Protein AF-A0A7K3HDS1-F1 (afdb_monomer_lite)

pLDDT: mean 83.55, std 10.69, range [43.91, 95.81]

Secondary structure (DSSP, 8-state):
----S-HHHHHHHHHHHHHHHHHHHHTT-TT--S-TTTTTTPPPP---HHHHHHHHHHHHHHHHHHHHHTT--HHHHHHHHHHHHHHHHHHHHTT-PPPHHHHHHHHHHGGG-

Radius of gyration: 21.07 Å; chains: 1; bounding box: 43×30×58 Å

Structure (mmCIF, N/CA/C/O backbone):
data_AF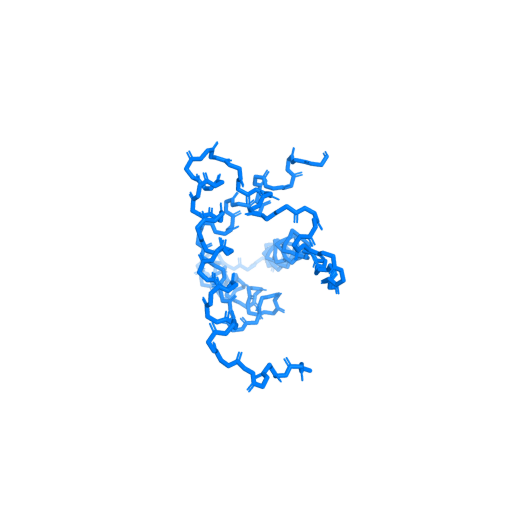-A0A7K3HDS1-F1
#
_entry.id   AF-A0A7K3HDS1-F1
#
loop_
_atom_site.group_PDB
_atom_site.id
_atom_site.type_symbol
_atom_site.label_atom_id
_atom_site.label_alt_id
_atom_site.label_comp_id
_atom_site.label_asym_id
_atom_site.label_entity_id
_atom_site.label_seq_id
_atom_site.pdbx_PDB_ins_code
_atom_site.Cartn_x
_atom_site.Cartn_y
_atom_site.Cartn_z
_atom_site.occupancy
_atom_site.B_iso_or_equiv
_atom_site.auth_seq_id
_atom_site.auth_comp_id
_atom_site.auth_asym_id
_atom_site.auth_atom_id
_atom_site.pdbx_PDB_model_num
ATOM 1 N N . MET A 1 1 ? 2.505 -10.745 -25.230 1.00 46.41 1 MET A N 1
ATOM 2 C CA . MET A 1 1 ? 3.961 -10.664 -24.982 1.00 46.41 1 MET A CA 1
ATOM 3 C C . MET A 1 1 ? 4.685 -10.921 -26.292 1.00 46.41 1 MET A C 1
ATOM 5 O O . MET A 1 1 ? 4.503 -11.991 -26.860 1.00 46.41 1 MET A O 1
ATOM 9 N N . ARG A 1 2 ? 5.423 -9.931 -26.808 1.00 51.31 2 ARG A N 1
ATOM 10 C CA . ARG A 1 2 ? 6.278 -10.075 -27.994 1.00 51.31 2 ARG A CA 1
ATOM 11 C C . ARG A 1 2 ? 7.667 -10.465 -27.494 1.00 51.31 2 ARG A C 1
ATOM 13 O O . ARG A 1 2 ? 8.284 -9.680 -26.792 1.00 51.31 2 ARG A O 1
ATOM 20 N N . GLN A 1 3 ? 8.099 -11.690 -27.769 1.00 62.12 3 GLN A N 1
ATOM 21 C CA . GLN A 1 3 ? 9.440 -12.150 -27.415 1.00 62.12 3 GLN A CA 1
ATOM 22 C C . GLN A 1 3 ? 10.375 -11.808 -28.575 1.00 62.12 3 GLN A C 1
ATOM 24 O O . GLN A 1 3 ? 10.145 -12.275 -29.694 1.00 62.12 3 GLN A O 1
ATOM 29 N N . ASP A 1 4 ? 11.381 -10.971 -28.323 1.00 62.38 4 ASP A N 1
ATOM 30 C CA . ASP A 1 4 ? 12.366 -10.620 -29.342 1.00 62.38 4 ASP A CA 1
ATOM 31 C C . ASP A 1 4 ? 13.194 -11.841 -29.741 1.00 62.38 4 ASP A C 1
ATOM 33 O O . ASP A 1 4 ? 13.594 -12.656 -28.906 1.00 62.38 4 ASP A O 1
ATOM 37 N N . ARG A 1 5 ? 13.387 -12.007 -31.053 1.00 72.62 5 ARG A N 1
ATOM 38 C CA . ARG A 1 5 ? 14.061 -13.185 -31.626 1.00 72.62 5 ARG A CA 1
ATOM 39 C C . ARG A 1 5 ? 15.577 -13.015 -31.710 1.00 72.62 5 ARG A C 1
ATOM 41 O O . ARG A 1 5 ? 16.262 -14.003 -31.953 1.00 72.62 5 ARG A O 1
ATOM 48 N N . ASP A 1 6 ? 16.072 -11.797 -31.495 1.00 79.44 6 ASP A N 1
ATOM 49 C CA . ASP A 1 6 ? 17.491 -11.450 -31.459 1.00 79.44 6 ASP A CA 1
ATOM 50 C C . ASP A 1 6 ? 17.873 -10.990 -30.046 1.00 79.44 6 ASP A C 1
ATOM 52 O O . ASP A 1 6 ? 17.587 -9.868 -29.624 1.00 79.44 6 ASP A O 1
ATOM 56 N N . SER A 1 7 ? 18.479 -11.901 -29.288 1.00 77.19 7 SER A N 1
ATOM 57 C CA . SER A 1 7 ? 18.836 -11.659 -27.891 1.00 77.19 7 SER A CA 1
ATOM 58 C C . SER A 1 7 ? 19.956 -10.625 -27.740 1.00 77.19 7 SER A C 1
ATOM 60 O O . SER A 1 7 ? 19.933 -9.860 -26.783 1.00 77.19 7 SER A O 1
ATOM 62 N N . ASP A 1 8 ? 20.896 -10.542 -28.685 1.00 84.69 8 ASP A N 1
ATOM 63 C CA . ASP A 1 8 ? 22.050 -9.635 -28.589 1.00 84.69 8 ASP A CA 1
ATOM 64 C C . ASP A 1 8 ? 21.663 -8.171 -28.817 1.00 84.69 8 ASP A C 1
ATOM 66 O O . ASP A 1 8 ? 22.260 -7.264 -28.227 1.00 84.69 8 ASP A O 1
ATOM 70 N N . ALA A 1 9 ? 20.681 -7.928 -29.685 1.00 84.25 9 ALA A N 1
ATOM 71 C CA . ALA A 1 9 ? 20.083 -6.607 -29.843 1.00 84.25 9 ALA A CA 1
ATOM 72 C C . ALA A 1 9 ? 19.291 -6.224 -28.583 1.00 84.25 9 ALA A C 1
ATOM 74 O O . ALA A 1 9 ? 19.548 -5.180 -27.987 1.00 84.25 9 ALA A O 1
ATOM 75 N N . ALA A 1 10 ? 18.436 -7.128 -28.094 1.00 85.38 10 ALA A N 1
ATOM 76 C CA . ALA A 1 10 ? 17.620 -6.887 -26.906 1.00 85.38 10 ALA A CA 1
ATOM 77 C C . ALA A 1 10 ? 18.459 -6.603 -25.644 1.00 85.38 10 ALA A C 1
ATOM 79 O O . ALA A 1 10 ? 18.101 -5.741 -24.843 1.00 85.38 10 ALA A O 1
ATOM 80 N N . TYR A 1 11 ? 19.593 -7.291 -25.462 1.00 88.12 11 TYR A N 1
ATOM 81 C CA . TYR A 1 11 ? 20.492 -7.024 -24.335 1.00 88.12 11 TYR A CA 1
ATOM 82 C C . TYR A 1 11 ? 21.168 -5.657 -24.425 1.00 88.12 11 TYR A C 1
ATOM 84 O O . TYR A 1 11 ? 21.360 -5.012 -23.394 1.00 88.12 11 TYR A O 1
ATOM 92 N N . ARG A 1 12 ? 21.519 -5.202 -25.63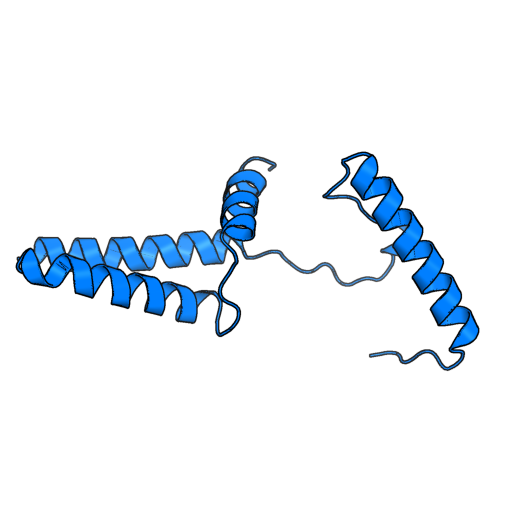3 1.00 89.88 12 ARG A N 1
ATOM 93 C CA . ARG A 1 12 ? 22.078 -3.859 -25.834 1.00 89.88 12 ARG A CA 1
ATOM 94 C C . ARG A 1 12 ? 21.051 -2.776 -25.536 1.00 89.88 12 ARG A C 1
ATOM 96 O O . ARG A 1 12 ? 21.377 -1.841 -24.810 1.00 89.88 12 ARG A O 1
ATOM 103 N N . ASP A 1 13 ? 19.825 -2.948 -26.013 1.00 88.31 13 ASP A N 1
ATOM 104 C CA . ASP A 1 13 ? 18.737 -2.001 -25.763 1.00 88.31 13 ASP A CA 1
ATOM 105 C C . ASP A 1 13 ? 18.389 -1.944 -24.268 1.00 88.31 13 ASP A C 1
ATOM 107 O O . ASP A 1 13 ? 18.251 -0.865 -23.691 1.00 88.31 13 ASP A O 1
ATOM 111 N N . LEU A 1 14 ? 18.350 -3.099 -23.594 1.00 89.56 14 LEU A N 1
ATOM 112 C CA . LEU A 1 14 ? 18.167 -3.166 -22.144 1.00 89.56 14 LEU A CA 1
ATOM 113 C C . LEU A 1 14 ? 19.303 -2.471 -21.385 1.00 89.56 14 LEU A C 1
ATOM 115 O O . LEU A 1 14 ? 19.041 -1.736 -20.436 1.00 89.56 14 LEU A O 1
ATOM 119 N N . ALA A 1 15 ? 20.557 -2.688 -21.788 1.00 93.25 15 ALA A N 1
ATOM 120 C CA . ALA A 1 15 ? 21.703 -2.044 -21.154 1.00 93.25 15 ALA A CA 1
ATOM 121 C C . ALA A 1 15 ? 21.655 -0.515 -21.307 1.00 93.25 15 ALA A C 1
ATOM 123 O O . ALA A 1 15 ? 21.941 0.195 -20.343 1.00 93.25 15 ALA A O 1
ATOM 124 N N . ALA A 1 16 ? 21.251 -0.017 -22.480 1.00 93.12 16 ALA A N 1
ATOM 125 C CA . ALA A 1 16 ? 21.059 1.411 -22.718 1.00 93.12 16 ALA A CA 1
ATOM 126 C C . ALA A 1 16 ? 19.953 1.989 -21.821 1.00 93.12 16 ALA A C 1
ATOM 128 O O . ALA A 1 16 ? 20.190 2.976 -21.130 1.00 93.12 16 ALA A O 1
ATOM 129 N N . MET A 1 17 ? 18.792 1.330 -21.737 1.00 92.12 17 MET A N 1
ATOM 130 C CA . MET A 1 17 ? 17.704 1.761 -20.850 1.00 92.12 17 MET A CA 1
ATOM 131 C C . MET A 1 17 ? 18.122 1.778 -19.374 1.00 92.12 17 MET A C 1
ATOM 133 O O . MET A 1 17 ? 17.822 2.730 -18.658 1.00 92.12 17 MET A O 1
ATOM 137 N N . LEU A 1 18 ? 18.834 0.749 -18.903 1.00 92.38 18 LEU A N 1
ATOM 138 C CA . LEU A 1 18 ? 19.318 0.693 -17.519 1.00 92.38 18 LEU A CA 1
ATOM 139 C C . LEU A 1 18 ? 20.310 1.818 -17.207 1.00 92.38 18 LEU A C 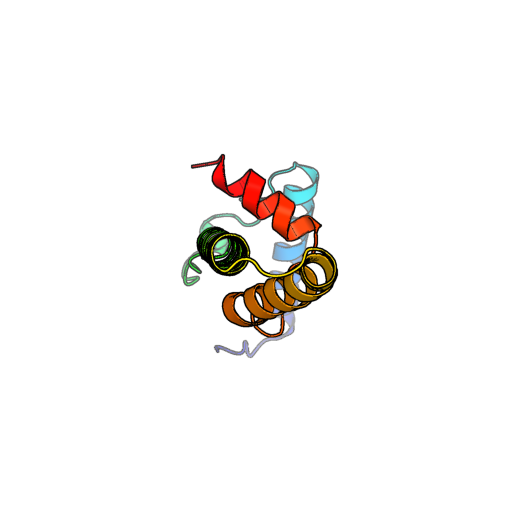1
ATOM 141 O O . LEU A 1 18 ? 20.280 2.360 -16.101 1.00 92.38 18 LEU A O 1
ATOM 145 N N . LEU A 1 19 ? 21.165 2.174 -18.168 1.00 93.81 19 LEU A N 1
ATOM 146 C CA . LEU A 1 19 ? 22.079 3.301 -18.029 1.00 93.81 19 LEU A CA 1
ATOM 147 C C . LEU A 1 19 ? 21.306 4.620 -17.901 1.00 93.81 19 LEU A C 1
ATOM 149 O O . LEU A 1 19 ? 21.551 5.358 -16.949 1.00 93.81 19 LEU A O 1
ATOM 153 N N . THR A 1 20 ? 20.322 4.863 -18.773 1.00 93.06 20 THR A N 1
ATOM 154 C CA . THR A 1 20 ? 19.448 6.044 -18.695 1.00 93.06 20 THR A CA 1
ATOM 155 C C . THR A 1 20 ? 18.760 6.129 -17.333 1.00 93.06 20 THR A C 1
ATOM 157 O O . THR A 1 20 ? 18.833 7.157 -16.665 1.00 93.06 20 THR A O 1
ATOM 160 N N . ILE A 1 21 ? 18.162 5.031 -16.859 1.00 90.81 21 ILE A N 1
ATOM 161 C CA . ILE A 1 21 ? 17.501 4.980 -15.546 1.00 90.81 21 ILE A CA 1
ATOM 162 C C . ILE A 1 21 ? 18.483 5.345 -14.425 1.00 90.81 21 ILE A C 1
ATOM 164 O O . ILE A 1 21 ? 18.131 6.114 -13.530 1.00 90.81 21 ILE A O 1
ATOM 168 N N . ALA A 1 22 ? 19.709 4.814 -14.459 1.00 90.12 22 ALA A N 1
ATOM 169 C CA . ALA A 1 22 ? 20.722 5.094 -13.445 1.00 90.12 22 ALA A CA 1
ATOM 170 C C . ALA A 1 22 ? 21.135 6.575 -13.432 1.00 90.12 22 ALA A C 1
ATOM 172 O O . ALA A 1 22 ? 21.234 7.165 -12.357 1.00 90.12 22 ALA A O 1
ATOM 173 N N . GLU A 1 23 ? 21.324 7.187 -14.602 1.00 90.75 23 GLU A N 1
ATOM 174 C CA . GLU A 1 23 ? 21.633 8.616 -14.736 1.00 90.75 23 GLU A CA 1
ATOM 175 C C . GLU A 1 23 ? 20.480 9.492 -14.233 1.00 90.75 23 GLU A C 1
ATOM 177 O O . GLU A 1 23 ? 20.676 10.380 -13.405 1.00 90.75 23 GLU A O 1
ATOM 182 N N . ARG A 1 24 ? 19.241 9.198 -14.638 1.00 88.38 24 ARG A N 1
ATOM 183 C CA . ARG A 1 24 ? 18.062 9.936 -14.158 1.00 88.38 24 ARG A CA 1
ATOM 184 C C . ARG A 1 24 ? 17.866 9.790 -12.654 1.00 88.38 24 ARG A C 1
ATOM 186 O O . ARG A 1 24 ? 17.474 10.746 -11.983 1.00 88.38 24 ARG A O 1
ATOM 193 N N . TYR A 1 25 ? 18.175 8.622 -12.101 1.00 85.56 25 TYR A N 1
ATOM 194 C CA . TYR A 1 25 ? 18.100 8.388 -10.666 1.00 85.56 25 TYR A CA 1
ATOM 195 C C . TYR A 1 25 ? 19.137 9.212 -9.888 1.00 85.56 25 TYR A C 1
ATOM 197 O O . TYR A 1 25 ? 18.790 9.802 -8.864 1.00 85.56 25 TYR A O 1
ATOM 205 N N . THR A 1 26 ? 20.383 9.321 -10.371 1.00 89.19 26 THR A N 1
ATOM 206 C CA . THR A 1 26 ? 21.410 10.162 -9.723 1.00 89.19 26 THR A CA 1
ATOM 207 C C . THR A 1 26 ? 21.125 11.657 -9.870 1.00 89.19 26 THR A C 1
ATOM 209 O O . THR A 1 26 ? 21.455 12.429 -8.972 1.00 89.19 26 THR A O 1
ATOM 212 N N . GLU A 1 27 ? 20.439 12.060 -10.941 1.00 88.06 27 GLU A N 1
ATOM 213 C CA . GLU A 1 27 ? 19.900 13.414 -11.134 1.00 88.06 27 GLU A CA 1
ATOM 214 C C . GLU A 1 27 ? 18.670 13.716 -10.251 1.00 88.06 27 GLU A C 1
ATOM 216 O O . GLU A 1 27 ? 18.211 14.857 -10.193 1.00 88.06 27 GLU A O 1
ATOM 221 N N . GLY A 1 28 ? 18.117 12.716 -9.552 1.00 81.56 28 GLY A N 1
ATOM 222 C CA . GLY A 1 28 ? 16.923 12.858 -8.712 1.00 81.56 28 GLY A CA 1
ATOM 223 C C . GLY A 1 28 ? 15.595 12.862 -9.482 1.00 81.56 28 GLY A C 1
ATOM 224 O O . GLY A 1 28 ? 14.549 13.184 -8.910 1.00 81.56 28 GLY A O 1
ATOM 225 N N . ARG A 1 29 ? 15.593 12.481 -10.765 1.00 79.56 29 ARG A N 1
ATOM 226 C CA . ARG A 1 29 ? 14.410 12.420 -11.643 1.00 79.56 29 ARG A CA 1
ATOM 227 C C . ARG A 1 29 ? 13.628 11.110 -11.468 1.00 79.56 29 ARG A C 1
ATOM 229 O O . ARG A 1 29 ? 13.478 10.321 -12.391 1.00 79.56 29 ARG A O 1
ATOM 236 N N . ILE A 1 30 ? 13.080 10.884 -10.272 1.00 73.56 30 ILE A N 1
ATOM 237 C CA . ILE A 1 30 ? 12.429 9.610 -9.882 1.00 73.56 30 ILE A CA 1
ATOM 238 C C . ILE A 1 30 ? 11.107 9.326 -10.641 1.00 73.56 30 ILE A C 1
ATOM 240 O O . ILE A 1 30 ? 10.651 8.189 -10.676 1.00 73.56 30 ILE A O 1
ATOM 244 N N . GLY A 1 31 ? 10.495 10.331 -11.279 1.00 73.44 31 GLY A N 1
ATOM 245 C CA . GLY A 1 31 ? 9.234 10.185 -12.029 1.00 73.44 31 GLY A CA 1
ATOM 246 C C . GLY A 1 31 ? 9.369 10.140 -13.554 1.00 73.44 31 GLY A C 1
ATOM 247 O O . GLY A 1 31 ? 8.362 10.002 -14.236 1.00 73.44 31 GLY A O 1
ATOM 248 N N . GLU A 1 32 ? 10.583 10.283 -14.087 1.00 81.62 32 GLU A N 1
ATOM 249 C CA . GLU A 1 32 ? 10.836 10.433 -15.526 1.00 81.62 32 GLU A CA 1
ATOM 250 C C . GLU A 1 32 ? 12.153 9.728 -15.874 1.00 81.62 32 GLU A C 1
ATOM 252 O O . GLU A 1 32 ? 13.166 10.338 -16.213 1.00 81.62 32 GLU A O 1
ATOM 257 N N . LEU A 1 33 ? 12.156 8.415 -15.642 1.00 84.50 33 LEU A N 1
ATOM 258 C CA . LEU A 1 33 ? 13.355 7.578 -15.726 1.00 84.50 33 LEU A CA 1
ATOM 259 C C . LEU A 1 33 ? 13.741 7.213 -17.165 1.00 84.50 33 LEU A C 1
ATOM 261 O O . LEU A 1 33 ? 14.874 6.807 -17.403 1.00 84.50 33 LEU A O 1
ATOM 265 N N . LEU A 1 34 ? 12.798 7.338 -18.094 1.00 85.62 34 LEU A N 1
ATOM 266 C CA . LEU A 1 34 ? 12.942 7.060 -19.518 1.00 85.62 34 LEU A CA 1
ATOM 267 C C . LEU A 1 34 ? 12.392 8.245 -20.300 1.00 85.62 34 LEU A C 1
ATOM 269 O O . LEU A 1 34 ? 11.459 8.910 -19.842 1.00 85.62 34 LEU A O 1
ATOM 273 N N . ASP A 1 35 ? 12.968 8.488 -21.471 1.00 86.25 35 ASP A N 1
ATOM 274 C CA . ASP A 1 35 ? 12.489 9.538 -22.356 1.00 86.25 35 ASP A CA 1
ATOM 275 C C . ASP A 1 35 ? 11.172 9.091 -23.024 1.00 86.25 35 ASP A C 1
ATOM 277 O O . ASP A 1 35 ? 10.917 7.903 -23.229 1.00 86.25 35 ASP A O 1
ATOM 281 N N . GLU A 1 36 ? 10.323 10.046 -23.409 1.00 82.12 36 GLU A N 1
ATOM 282 C CA . GLU A 1 36 ? 9.009 9.769 -24.019 1.00 82.12 36 GLU A CA 1
ATOM 283 C C . GLU A 1 36 ? 9.109 8.881 -25.278 1.00 82.12 36 GLU A C 1
ATOM 285 O O . GLU A 1 36 ? 8.218 8.086 -25.575 1.00 82.12 36 GLU A O 1
ATOM 290 N N . ALA A 1 37 ? 10.224 8.986 -26.009 1.00 82.88 37 ALA A N 1
ATOM 291 C CA . ALA A 1 37 ? 10.508 8.156 -27.175 1.00 82.88 37 ALA A CA 1
ATOM 292 C C . ALA A 1 37 ? 10.661 6.668 -26.817 1.00 82.88 37 ALA A C 1
ATOM 294 O O . ALA A 1 37 ? 10.197 5.815 -27.574 1.00 82.88 37 ALA A O 1
ATOM 295 N N . ASP A 1 38 ? 11.247 6.362 -25.658 1.00 81.81 38 ASP A N 1
ATOM 296 C CA . ASP A 1 38 ? 11.439 4.992 -25.171 1.00 81.81 38 ASP A CA 1
ATOM 297 C C . ASP A 1 38 ? 10.144 4.405 -24.582 1.00 81.81 38 ASP A C 1
ATOM 299 O O . ASP A 1 38 ? 9.976 3.188 -24.501 1.00 81.81 38 ASP A O 1
ATOM 303 N N . LEU A 1 39 ? 9.198 5.269 -24.200 1.00 82.94 39 LEU A N 1
ATOM 304 C CA . LEU A 1 39 ? 7.866 4.898 -23.714 1.00 82.94 39 LEU A CA 1
ATOM 305 C C . LEU A 1 39 ? 6.828 4.776 -24.842 1.00 82.94 39 LEU A C 1
ATOM 307 O O . LEU A 1 39 ? 5.690 4.362 -24.598 1.00 82.94 39 LEU A O 1
ATOM 311 N N . ALA A 1 40 ? 7.192 5.111 -26.082 1.00 84.50 40 ALA A N 1
ATOM 312 C CA . ALA A 1 40 ? 6.274 5.123 -27.211 1.00 84.50 40 ALA A CA 1
ATOM 313 C C . ALA A 1 40 ? 5.640 3.738 -27.451 1.00 84.50 40 ALA A C 1
ATOM 315 O O . ALA A 1 40 ? 6.301 2.764 -27.810 1.00 84.50 40 ALA A O 1
ATOM 316 N N . GLY A 1 41 ? 4.317 3.658 -27.282 1.00 80.88 41 GLY A N 1
ATOM 317 C CA . GLY A 1 41 ? 3.553 2.417 -27.448 1.00 80.88 41 GLY A CA 1
ATOM 318 C C . GLY A 1 41 ? 3.488 1.529 -26.201 1.00 80.88 41 GLY A C 1
ATOM 319 O O . GLY A 1 41 ? 2.882 0.457 -26.266 1.00 80.88 41 GLY A O 1
ATOM 320 N N . ALA A 1 42 ? 4.060 1.959 -25.072 1.00 81.50 42 ALA A N 1
ATOM 321 C CA . ALA A 1 42 ? 3.804 1.342 -23.778 1.00 81.50 42 ALA A CA 1
ATOM 322 C C . ALA A 1 42 ? 2.374 1.659 -23.313 1.00 81.50 42 ALA A C 1
ATOM 324 O O . ALA A 1 42 ? 1.873 2.771 -23.482 1.00 81.50 42 ALA A O 1
ATOM 325 N N . GLU A 1 43 ? 1.703 0.675 -22.716 1.00 78.31 43 GLU A N 1
ATOM 326 C CA . GLU A 1 43 ? 0.370 0.877 -22.153 1.00 78.31 43 GLU A CA 1
ATOM 327 C C . GLU A 1 43 ? 0.504 1.529 -20.766 1.00 78.31 43 GLU A C 1
ATOM 329 O O . GLU A 1 43 ? 1.102 0.921 -19.869 1.00 78.31 43 GLU A O 1
ATOM 334 N N . PRO A 1 44 ? -0.012 2.754 -20.556 1.00 75.88 44 PRO A N 1
ATOM 335 C CA . PRO A 1 44 ? 0.122 3.434 -19.277 1.00 75.88 44 PRO A CA 1
ATOM 336 C C . PRO A 1 44 ? -0.629 2.666 -18.188 1.00 75.88 44 PRO A C 1
ATOM 338 O O . PRO A 1 44 ? -1.833 2.412 -18.277 1.00 75.88 44 PRO A O 1
ATOM 341 N N . VAL A 1 45 ? 0.081 2.316 -17.117 1.00 79.38 45 VAL A N 1
ATOM 342 C CA . VAL A 1 45 ? -0.520 1.654 -15.959 1.00 79.38 45 VAL A CA 1
ATOM 343 C C . VAL A 1 45 ? -1.078 2.718 -15.024 1.00 79.38 45 VAL A C 1
ATOM 345 O O . VAL A 1 45 ? -0.349 3.556 -14.499 1.00 79.38 45 VAL A O 1
ATOM 348 N N . VAL A 1 46 ? -2.390 2.677 -14.786 1.00 73.69 46 VAL A N 1
ATOM 349 C CA . VAL A 1 46 ? -3.029 3.567 -13.813 1.00 73.69 46 VAL A CA 1
ATOM 350 C C . VAL A 1 46 ? -2.573 3.181 -12.410 1.00 73.69 46 VAL A C 1
ATOM 352 O O . VAL A 1 46 ? -2.973 2.135 -11.890 1.00 73.69 46 VAL A O 1
ATOM 355 N N . ASP A 1 47 ? -1.790 4.052 -11.777 1.00 74.69 47 ASP A N 1
ATOM 356 C CA . ASP A 1 47 ? -1.426 3.885 -10.378 1.00 74.69 47 ASP A CA 1
ATOM 357 C C . ASP A 1 47 ? -2.653 4.107 -9.475 1.00 74.69 47 ASP A C 1
ATOM 359 O O . ASP A 1 47 ? -3.175 5.215 -9.318 1.00 74.69 47 ASP A O 1
ATOM 363 N N . ARG A 1 48 ? -3.145 3.006 -8.896 1.00 80.44 48 ARG A N 1
ATOM 364 C CA . ARG A 1 48 ? -4.244 2.993 -7.921 1.00 80.44 48 ARG A CA 1
ATOM 365 C C . ARG A 1 48 ? -3.741 2.855 -6.485 1.00 80.44 48 ARG A C 1
ATOM 367 O O . ARG A 1 48 ? -4.555 2.598 -5.599 1.00 80.44 48 ARG A O 1
ATOM 374 N N . ALA A 1 49 ? -2.441 3.002 -6.232 1.00 79.69 49 ALA A N 1
ATOM 375 C CA . ALA A 1 49 ? -1.858 2.834 -4.907 1.00 79.69 49 ALA A CA 1
ATOM 376 C C . ALA A 1 49 ? -2.456 3.815 -3.890 1.00 79.69 49 ALA A C 1
ATOM 378 O O . ALA A 1 49 ? -2.851 3.386 -2.809 1.00 79.69 49 ALA A O 1
ATOM 379 N N . GLY A 1 50 ? -2.650 5.084 -4.266 1.00 80.56 50 GLY A N 1
ATOM 380 C CA . GLY A 1 50 ? -3.326 6.069 -3.411 1.00 80.56 50 GLY A CA 1
ATOM 381 C C . GLY A 1 50 ? -4.774 5.694 -3.072 1.00 80.56 50 GLY A C 1
ATOM 382 O O . GLY A 1 50 ? -5.195 5.801 -1.922 1.00 80.56 50 GLY A O 1
ATOM 383 N N . LEU A 1 51 ? -5.533 5.173 -4.044 1.00 86.25 51 LEU A N 1
ATOM 384 C CA . LEU A 1 51 ? -6.913 4.728 -3.816 1.00 86.25 51 LEU A CA 1
ATOM 385 C C . LEU A 1 51 ? -6.971 3.483 -2.918 1.00 86.25 51 LEU A C 1
ATOM 387 O O . LEU A 1 51 ? -7.824 3.402 -2.037 1.00 86.25 51 LEU A O 1
ATOM 391 N N . ARG A 1 52 ? -6.061 2.522 -3.121 1.00 87.56 52 ARG A N 1
ATOM 392 C CA . ARG A 1 52 ? -5.936 1.327 -2.269 1.00 87.56 52 ARG A CA 1
ATOM 393 C C . ARG A 1 52 ? -5.566 1.708 -0.838 1.00 87.56 52 ARG A C 1
ATOM 395 O O . ARG A 1 52 ? -6.164 1.176 0.091 1.00 87.56 52 ARG A O 1
ATOM 402 N N . PHE A 1 53 ? -4.663 2.674 -0.669 1.00 86.94 53 PHE A N 1
ATOM 403 C CA . PHE A 1 53 ? -4.273 3.187 0.641 1.00 86.94 53 PHE A CA 1
ATOM 404 C C . PHE A 1 53 ? -5.450 3.858 1.357 1.00 86.94 53 PHE A C 1
ATOM 406 O O . PHE A 1 53 ? -5.749 3.531 2.505 1.00 86.94 53 PHE A O 1
ATOM 413 N N . ALA A 1 54 ? -6.179 4.732 0.656 1.00 89.56 54 ALA A N 1
ATOM 414 C CA . ALA A 1 54 ? -7.377 5.373 1.191 1.00 89.56 54 ALA A CA 1
ATOM 415 C C . ALA A 1 54 ? -8.459 4.347 1.572 1.00 89.56 54 ALA A C 1
ATOM 417 O O . ALA A 1 54 ? -9.052 4.446 2.644 1.00 89.56 54 ALA A O 1
ATOM 418 N N . ALA A 1 55 ? -8.682 3.329 0.735 1.00 92.25 55 ALA A N 1
ATOM 419 C CA . ALA A 1 55 ? -9.620 2.247 1.023 1.00 92.25 55 ALA A CA 1
ATOM 420 C C . ALA A 1 55 ? -9.201 1.428 2.257 1.00 92.25 55 ALA A C 1
ATOM 422 O O . ALA A 1 55 ? -10.044 1.124 3.100 1.00 92.25 55 ALA A O 1
ATOM 423 N N . ALA A 1 56 ? -7.910 1.113 2.401 1.00 90.94 56 ALA A N 1
ATOM 424 C CA . ALA A 1 56 ? -7.389 0.409 3.571 1.00 90.94 56 ALA A CA 1
ATOM 425 C C . ALA A 1 56 ? -7.598 1.230 4.851 1.00 90.94 56 ALA A C 1
ATOM 427 O O . ALA A 1 56 ? -8.129 0.715 5.835 1.00 90.94 56 ALA A O 1
ATOM 428 N N . GLY A 1 57 ? -7.256 2.522 4.819 1.00 93.00 57 GLY A N 1
ATOM 429 C CA . GLY A 1 57 ? -7.494 3.441 5.932 1.00 93.00 57 GLY A CA 1
ATOM 430 C C . GLY A 1 57 ? -8.976 3.541 6.300 1.00 93.00 57 GLY A C 1
ATOM 431 O O . GLY A 1 57 ? -9.327 3.435 7.474 1.00 93.00 57 GLY A O 1
ATOM 432 N N . ALA A 1 58 ? -9.858 3.663 5.304 1.00 95.81 58 ALA A N 1
ATOM 433 C CA . ALA A 1 58 ? -11.302 3.710 5.517 1.00 95.81 58 ALA A CA 1
ATOM 434 C C . ALA A 1 58 ? -11.845 2.423 6.161 1.00 95.81 58 ALA A C 1
ATOM 436 O O . ALA A 1 58 ? -12.677 2.502 7.064 1.00 95.81 58 ALA A O 1
ATOM 437 N N . LEU A 1 59 ? -11.351 1.247 5.755 1.00 95.19 59 LEU A N 1
ATOM 438 C CA . LEU A 1 59 ? -11.723 -0.030 6.371 1.00 95.19 59 LEU A CA 1
ATOM 439 C C . LEU A 1 59 ? -11.299 -0.095 7.840 1.00 95.19 59 LEU A C 1
ATOM 441 O O . LEU A 1 59 ? -12.110 -0.451 8.694 1.00 95.19 59 LEU A O 1
ATOM 445 N N . VAL A 1 60 ? -10.054 0.283 8.148 1.00 95.38 60 VAL A N 1
ATOM 446 C CA . VAL A 1 60 ? -9.548 0.267 9.528 1.00 95.38 60 VAL A CA 1
ATOM 447 C C . VAL A 1 60 ? -10.347 1.225 10.412 1.00 95.38 60 VAL A C 1
ATOM 449 O O . VAL A 1 60 ? -10.809 0.828 11.483 1.00 95.38 60 VAL A O 1
ATOM 452 N N . LEU A 1 61 ? -10.561 2.462 9.954 1.00 95.31 61 LEU A N 1
ATOM 453 C CA . LEU A 1 61 ? -11.336 3.462 10.691 1.00 95.31 61 LEU A CA 1
ATOM 454 C C . LEU A 1 61 ? -12.800 3.045 10.863 1.00 95.31 61 LEU A C 1
ATOM 456 O O . LEU A 1 61 ? -13.354 3.221 11.944 1.00 95.31 61 LEU A O 1
ATOM 460 N N . GLY A 1 62 ? -13.418 2.464 9.833 1.00 95.62 62 GLY A N 1
ATOM 461 C CA . GLY A 1 62 ? -14.798 1.987 9.893 1.00 95.62 62 GLY A CA 1
ATOM 462 C C . GLY A 1 62 ? -14.985 0.871 10.921 1.00 95.62 62 GLY A C 1
ATOM 463 O O . GLY A 1 62 ? -15.898 0.938 11.743 1.00 95.62 62 GLY A O 1
ATOM 464 N N . VAL A 1 63 ? -14.092 -0.123 10.925 1.00 94.38 63 VAL A N 1
ATOM 465 C CA . VAL A 1 63 ? -14.154 -1.247 11.873 1.00 94.38 63 VAL A CA 1
ATOM 466 C C . VAL A 1 63 ? -13.879 -0.786 13.303 1.00 94.38 63 VAL A C 1
ATOM 468 O O . VAL A 1 63 ? -14.645 -1.124 14.205 1.00 94.38 63 VAL A O 1
ATOM 471 N N . LEU A 1 64 ? -12.830 0.011 13.529 1.00 92.56 64 LEU A N 1
ATOM 472 C CA . LEU A 1 64 ? -12.510 0.518 14.868 1.00 92.56 64 LEU A CA 1
ATOM 473 C C . LEU A 1 64 ? -13.584 1.482 15.384 1.00 92.56 64 LEU A C 1
ATOM 475 O O . LEU A 1 64 ? -13.959 1.411 16.553 1.00 92.56 64 LEU A O 1
ATOM 479 N N . GLY A 1 65 ? -14.125 2.338 14.516 1.00 92.56 65 GLY A N 1
ATOM 480 C CA . GLY A 1 65 ? -15.231 3.230 14.852 1.00 92.56 65 GLY A CA 1
ATOM 481 C C . GLY A 1 65 ? -16.472 2.449 15.283 1.00 92.56 65 GLY A C 1
ATOM 482 O O . GLY A 1 65 ? -17.013 2.705 16.359 1.00 92.56 65 GLY A O 1
ATOM 483 N N . ALA A 1 66 ? -16.863 1.429 14.515 1.00 92.81 66 ALA A N 1
ATOM 484 C CA . ALA A 1 66 ? -17.979 0.554 14.866 1.00 92.81 66 ALA A CA 1
ATOM 485 C C . ALA A 1 66 ? -17.735 -0.208 16.181 1.00 92.81 66 ALA A C 1
ATOM 487 O O . ALA A 1 66 ? -18.615 -0.241 17.042 1.00 92.81 66 ALA A O 1
ATOM 488 N N . ALA A 1 67 ? -16.530 -0.758 16.374 1.00 90.88 67 ALA A N 1
ATOM 489 C CA . ALA A 1 67 ? -16.147 -1.445 17.607 1.00 90.88 67 ALA A CA 1
ATOM 490 C C . ALA A 1 67 ? -16.260 -0.517 18.828 1.00 90.88 67 ALA A C 1
ATOM 492 O O . ALA A 1 67 ? -16.846 -0.899 19.844 1.00 90.88 67 ALA A O 1
ATOM 493 N N . SER A 1 68 ? -15.785 0.726 18.696 1.00 89.19 68 SER A N 1
ATOM 494 C CA . SER A 1 68 ? -15.856 1.733 19.757 1.00 89.19 68 SER A CA 1
ATOM 495 C C . SER A 1 68 ? -17.299 2.075 20.144 1.00 89.19 68 SER A C 1
ATOM 497 O O . SER A 1 68 ? -17.626 2.129 21.327 1.00 89.19 68 SER A O 1
ATOM 499 N N . TRP A 1 69 ? -18.192 2.220 19.161 1.00 91.81 69 TRP A N 1
ATOM 500 C CA . TRP A 1 69 ? -19.613 2.494 19.394 1.00 91.81 69 TRP A CA 1
ATOM 501 C C . TRP A 1 69 ? -20.365 1.309 19.991 1.00 91.81 69 TRP A C 1
ATOM 503 O O . TRP A 1 69 ? -21.301 1.503 20.761 1.00 91.81 69 TRP A O 1
ATOM 513 N N . SER A 1 70 ? -19.949 0.085 19.673 1.00 90.56 70 SER A N 1
ATOM 514 C CA . SER A 1 70 ? -20.538 -1.132 20.238 1.00 90.56 70 SER A CA 1
ATOM 515 C C . SER A 1 70 ? -20.075 -1.448 21.668 1.00 90.56 70 SER A C 1
ATOM 517 O O . SER A 1 70 ? -20.539 -2.426 22.250 1.00 90.56 70 SER A O 1
ATOM 519 N N . GLY A 1 71 ? -19.189 -0.629 22.251 1.00 87.62 71 GLY A N 1
ATOM 520 C CA . GLY A 1 71 ? -18.714 -0.803 23.625 1.00 87.62 71 GLY A CA 1
ATOM 521 C C . GLY A 1 71 ? -17.738 -1.968 23.794 1.00 87.62 71 GLY A C 1
ATOM 522 O O . GLY A 1 71 ? -17.705 -2.585 24.858 1.00 87.62 71 GLY A O 1
ATOM 523 N N . VAL A 1 72 ? -16.961 -2.295 22.753 1.00 87.94 72 VAL A N 1
ATOM 524 C CA . VAL A 1 72 ? -15.939 -3.348 22.834 1.00 87.94 72 VAL A CA 1
ATOM 525 C C . VAL A 1 72 ? -14.936 -3.020 23.951 1.00 87.94 72 VAL A C 1
ATOM 527 O O . VAL A 1 72 ? -14.432 -1.894 23.998 1.00 87.94 72 VAL A O 1
ATOM 530 N N . PRO A 1 73 ? -14.609 -3.986 24.832 1.00 88.25 73 PRO A N 1
ATOM 531 C CA . PRO A 1 73 ? -13.648 -3.772 25.906 1.00 88.25 73 PRO A CA 1
ATOM 532 C C . PRO A 1 73 ? -12.266 -3.364 25.389 1.00 88.25 73 PRO A C 1
ATOM 534 O O . PRO A 1 73 ? -11.779 -3.873 24.373 1.00 88.25 73 PRO A O 1
ATOM 537 N N . ALA A 1 74 ? -11.604 -2.470 26.126 1.00 87.12 74 ALA A N 1
ATOM 538 C CA . ALA A 1 74 ? -10.307 -1.927 25.737 1.00 87.12 74 ALA A CA 1
ATOM 539 C C . ALA A 1 74 ? -9.217 -3.009 25.637 1.00 87.12 74 ALA A C 1
ATOM 541 O O . ALA A 1 74 ? -8.310 -2.875 24.813 1.00 87.12 74 ALA A O 1
ATOM 542 N N . GLU A 1 75 ? -9.319 -4.106 26.400 1.00 90.12 75 GLU A N 1
ATOM 543 C CA . GLU A 1 75 ? -8.326 -5.188 26.356 1.00 90.12 75 GLU A CA 1
ATOM 544 C C . GLU A 1 75 ? -8.305 -5.906 24.999 1.00 90.12 75 GLU A C 1
ATOM 546 O O . GLU A 1 75 ? -7.270 -6.423 24.577 1.00 90.12 75 GLU A O 1
ATOM 551 N N . VAL A 1 76 ? -9.435 -5.913 24.285 1.00 91.62 76 VAL A N 1
ATOM 552 C CA . VAL A 1 76 ? -9.568 -6.579 22.981 1.00 91.62 76 VAL A CA 1
ATOM 553 C C . VAL A 1 76 ? -9.221 -5.628 21.832 1.00 91.62 76 VAL A C 1
ATOM 555 O O . VAL A 1 76 ? -8.977 -6.076 20.710 1.00 91.62 76 VAL A O 1
ATOM 558 N N . MET A 1 77 ? -9.128 -4.318 22.090 1.00 88.38 77 MET A N 1
ATOM 559 C CA . MET A 1 77 ? -8.924 -3.330 21.032 1.00 88.38 77 MET A CA 1
ATOM 560 C C . MET A 1 77 ? -7.551 -3.397 20.367 1.00 88.38 77 MET A C 1
ATOM 562 O O . MET A 1 77 ? -7.469 -3.254 19.149 1.00 88.38 77 MET A O 1
ATOM 566 N N . GLY A 1 78 ? -6.491 -3.685 21.127 1.00 90.75 78 GLY A N 1
ATOM 567 C CA . GLY A 1 78 ? -5.151 -3.896 20.568 1.00 90.75 78 GLY A CA 1
ATOM 568 C C . GLY A 1 78 ? -5.105 -5.064 19.569 1.00 90.75 78 GLY A C 1
ATOM 569 O O . GLY A 1 78 ? -4.739 -4.858 18.409 1.00 90.75 78 GLY A O 1
ATOM 570 N N . PRO A 1 79 ? -5.524 -6.280 19.970 1.00 93.62 79 PRO A N 1
ATOM 571 C CA . PRO A 1 79 ? -5.633 -7.422 19.061 1.00 93.62 79 PRO A CA 1
ATOM 572 C C . PRO A 1 79 ? -6.550 -7.168 17.855 1.00 93.62 79 PRO A C 1
ATOM 574 O O . PRO A 1 79 ? -6.183 -7.499 16.726 1.00 93.62 79 PRO A O 1
ATOM 577 N N . LEU A 1 80 ? -7.713 -6.538 18.068 1.00 92.25 80 LEU A N 1
ATOM 578 C CA . LEU A 1 80 ? -8.643 -6.181 16.991 1.00 92.25 80 LEU A CA 1
ATOM 579 C C . LEU A 1 80 ? -7.999 -5.253 15.964 1.00 92.25 80 LEU A C 1
ATOM 581 O O . LEU A 1 80 ? -8.170 -5.472 14.765 1.00 92.25 80 LEU A O 1
ATOM 585 N N . LEU A 1 81 ? -7.234 -4.255 16.409 1.00 92.94 81 LEU A N 1
ATOM 586 C CA . LEU A 1 81 ? -6.510 -3.355 15.518 1.00 92.94 81 LEU A CA 1
ATOM 587 C C . LEU A 1 81 ? -5.524 -4.132 14.641 1.00 92.94 81 LEU A C 1
ATOM 589 O O . LEU A 1 81 ? -5.541 -3.967 13.423 1.00 92.94 81 LEU A O 1
ATOM 593 N N . GLY A 1 82 ? -4.721 -5.023 15.230 1.00 93.06 82 GLY A N 1
ATOM 594 C CA . GLY A 1 82 ? -3.749 -5.828 14.483 1.00 93.06 82 GLY A CA 1
ATOM 595 C C . GLY A 1 82 ? -4.398 -6.695 13.399 1.00 93.06 82 GLY A C 1
ATOM 596 O O . GLY A 1 82 ? -3.964 -6.681 12.243 1.00 93.06 82 GLY A O 1
ATOM 597 N N . VAL A 1 83 ? -5.482 -7.399 13.743 1.00 94.62 83 VAL A N 1
ATOM 598 C CA . VAL A 1 83 ? -6.235 -8.235 12.791 1.00 94.62 83 VAL A CA 1
ATOM 599 C C . VAL A 1 83 ? -6.876 -7.383 11.697 1.00 94.62 83 VAL A C 1
ATOM 601 O O . VAL A 1 83 ? -6.806 -7.737 10.519 1.00 94.62 83 VAL A O 1
ATOM 604 N N . THR A 1 84 ? -7.462 -6.245 12.064 1.00 94.38 84 THR A N 1
ATOM 605 C CA . THR A 1 84 ? -8.150 -5.352 11.125 1.00 94.38 84 THR A CA 1
ATOM 606 C C . THR A 1 84 ? -7.175 -4.741 10.125 1.00 94.38 84 THR A C 1
ATOM 608 O O . THR A 1 84 ? -7.433 -4.797 8.926 1.00 94.38 84 THR A O 1
ATOM 611 N N . VAL A 1 85 ? -6.038 -4.211 10.589 1.00 93.44 85 VAL A N 1
ATOM 612 C CA . VAL A 1 85 ? -4.996 -3.638 9.720 1.00 93.44 85 VAL A CA 1
ATOM 613 C C . VAL A 1 85 ? -4.462 -4.699 8.764 1.00 93.44 85 VAL A C 1
ATOM 615 O O . VAL A 1 85 ? -4.405 -4.466 7.558 1.00 93.44 85 VAL A O 1
ATOM 618 N N . THR A 1 86 ? -4.139 -5.887 9.281 1.00 91.88 86 THR A N 1
ATOM 619 C CA . THR A 1 86 ? -3.633 -6.993 8.456 1.00 91.88 86 THR A CA 1
ATOM 620 C C . THR A 1 86 ? -4.651 -7.393 7.390 1.00 91.88 86 THR A C 1
ATOM 622 O O . THR A 1 86 ? -4.314 -7.501 6.214 1.00 91.88 86 THR A O 1
ATOM 625 N N . THR A 1 87 ? -5.920 -7.544 7.774 1.00 92.00 87 THR A N 1
ATOM 626 C CA . THR A 1 87 ? -7.000 -7.907 6.846 1.00 92.00 87 THR A CA 1
ATOM 627 C C . THR A 1 87 ? -7.231 -6.818 5.800 1.00 92.00 87 THR A C 1
ATOM 629 O O . THR A 1 87 ? -7.346 -7.125 4.617 1.00 92.00 87 THR A O 1
ATOM 632 N N . ALA A 1 88 ? -7.250 -5.545 6.203 1.00 91.88 88 ALA A N 1
ATOM 633 C CA . ALA A 1 88 ? -7.432 -4.420 5.292 1.00 91.88 88 ALA A CA 1
ATOM 634 C C . ALA A 1 88 ? -6.313 -4.357 4.243 1.00 91.88 88 ALA A C 1
ATOM 636 O O . ALA A 1 88 ? -6.598 -4.172 3.059 1.00 91.88 88 ALA A O 1
ATOM 637 N N . LEU A 1 89 ? -5.058 -4.572 4.650 1.00 89.69 89 LEU A N 1
ATOM 638 C CA . LEU A 1 89 ? -3.919 -4.620 3.731 1.00 89.69 89 LEU A CA 1
ATOM 639 C C . LEU A 1 89 ? -4.021 -5.799 2.762 1.00 89.69 89 LEU A C 1
ATOM 641 O O . LEU A 1 89 ? -3.881 -5.601 1.559 1.00 89.69 89 LEU A O 1
ATOM 645 N N . VAL A 1 90 ? -4.340 -6.999 3.251 1.00 90.19 90 VAL A N 1
ATOM 646 C CA . VAL A 1 90 ? -4.496 -8.186 2.393 1.00 90.19 90 VAL A CA 1
ATOM 647 C C . VAL A 1 90 ? -5.628 -7.997 1.381 1.00 90.19 90 VAL A C 1
ATOM 649 O O . VAL A 1 90 ? -5.474 -8.339 0.211 1.00 90.19 90 VAL A O 1
ATOM 652 N N . VAL A 1 91 ? -6.754 -7.410 1.789 1.00 90.62 91 VAL A N 1
ATOM 653 C CA . VAL A 1 91 ? -7.897 -7.161 0.896 1.00 90.62 91 VAL A CA 1
ATOM 654 C C . VAL A 1 91 ? -7.576 -6.109 -0.172 1.00 90.62 91 VAL A C 1
ATOM 656 O O . VAL A 1 91 ? -8.043 -6.224 -1.304 1.00 90.62 91 VAL A O 1
ATOM 659 N N . THR A 1 92 ? -6.787 -5.085 0.159 1.00 88.00 92 THR A N 1
ATOM 660 C CA . THR A 1 92 ? -6.528 -3.949 -0.747 1.00 88.00 92 THR A CA 1
ATOM 661 C C . THR A 1 92 ? -5.283 -4.119 -1.622 1.00 88.00 92 THR A C 1
ATOM 663 O O . THR A 1 92 ? -5.284 -3.647 -2.761 1.00 88.00 92 THR A O 1
ATOM 666 N N . TYR A 1 93 ? -4.251 -4.812 -1.131 1.00 83.94 93 TYR A N 1
ATOM 667 C CA . TYR A 1 93 ? -2.967 -5.023 -1.816 1.00 83.94 93 TYR A CA 1
ATOM 668 C C . TYR A 1 93 ? -2.692 -6.492 -2.192 1.00 83.94 93 TYR A C 1
ATOM 670 O O . TYR A 1 93 ? -1.775 -6.766 -2.966 1.00 83.94 93 TYR A O 1
ATOM 678 N N . GLY A 1 94 ? -3.494 -7.450 -1.716 1.00 80.81 94 GLY A N 1
ATOM 679 C CA . GLY A 1 94 ? -3.257 -8.876 -1.948 1.00 80.81 94 GLY A CA 1
ATOM 680 C C . GLY A 1 94 ? -2.044 -9.397 -1.168 1.00 80.81 94 GLY A C 1
ATOM 681 O O . GLY A 1 94 ? -1.764 -8.954 -0.059 1.00 80.81 94 GLY A O 1
ATOM 682 N N . ILE A 1 95 ? -1.313 -10.355 -1.750 1.00 70.38 95 ILE A N 1
ATOM 683 C CA . ILE A 1 95 ? -0.104 -10.954 -1.143 1.00 70.38 95 ILE A CA 1
ATOM 684 C C . ILE A 1 95 ? 1.100 -9.987 -1.186 1.00 70.38 95 ILE A C 1
ATOM 686 O O . ILE A 1 95 ? 2.064 -10.158 -0.442 1.00 70.38 95 ILE A O 1
ATOM 690 N N . GLY A 1 96 ? 1.049 -8.943 -2.020 1.00 72.44 96 GLY A N 1
ATOM 691 C CA . GLY A 1 96 ? 2.089 -7.917 -2.100 1.00 72.44 96 GLY A CA 1
ATOM 692 C C . GLY A 1 96 ? 1.925 -6.860 -1.013 1.00 72.44 96 GLY A C 1
ATOM 693 O O . GLY A 1 96 ? 1.428 -5.775 -1.299 1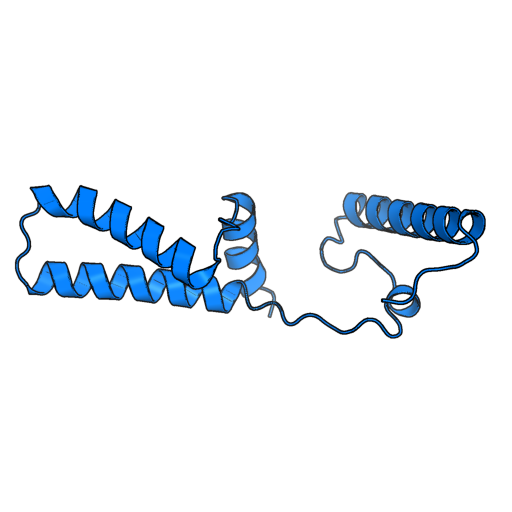.00 72.44 96 GLY A O 1
ATOM 694 N N . ILE A 1 97 ? 2.312 -7.173 0.228 1.00 71.94 97 ILE A N 1
ATOM 695 C CA . ILE A 1 97 ? 2.262 -6.204 1.334 1.00 71.94 97 ILE A CA 1
ATOM 696 C C . ILE A 1 97 ? 3.244 -5.058 1.027 1.00 71.94 97 ILE A C 1
ATOM 698 O O . ILE A 1 97 ? 4.432 -5.332 0.840 1.00 71.94 97 ILE A O 1
ATOM 702 N N . PRO A 1 98 ? 2.777 -3.797 0.970 1.00 72.94 98 PRO A N 1
ATOM 703 C CA . PRO A 1 98 ? 3.634 -2.660 0.657 1.00 72.94 98 PRO A CA 1
ATOM 704 C C . PRO A 1 98 ? 4.708 -2.461 1.731 1.00 72.94 98 PRO A C 1
ATOM 706 O O . PRO A 1 98 ? 4.443 -2.591 2.931 1.00 72.94 98 PRO A O 1
ATOM 709 N N . SER A 1 99 ? 5.920 -2.121 1.293 1.00 79.56 99 SER A N 1
ATOM 710 C CA . SER A 1 99 ? 7.006 -1.728 2.189 1.00 79.56 99 SER A CA 1
ATOM 711 C C . SER A 1 99 ? 6.667 -0.392 2.871 1.00 79.56 99 SER A C 1
ATOM 713 O O . SER A 1 99 ? 5.976 0.441 2.279 1.00 79.56 99 SER A O 1
ATOM 715 N N . PRO A 1 100 ? 7.179 -0.114 4.086 1.00 78.00 100 PRO A N 1
ATOM 716 C CA . PRO A 1 100 ? 7.043 1.201 4.714 1.00 78.00 100 PRO A CA 1
ATOM 717 C C . PRO A 1 100 ? 7.507 2.369 3.827 1.00 78.00 100 PRO A C 1
ATOM 719 O O . PRO A 1 100 ? 6.934 3.453 3.911 1.00 78.00 100 PRO A O 1
ATOM 722 N N . SER A 1 101 ? 8.510 2.155 2.965 1.00 77.94 101 SER A N 1
ATOM 723 C CA . SER A 1 101 ? 8.957 3.146 1.973 1.00 77.94 101 SER A CA 1
ATOM 724 C C . SER A 1 101 ? 7.853 3.495 0.978 1.00 77.94 101 SER A C 1
ATOM 726 O O . SER A 1 101 ? 7.581 4.668 0.749 1.00 77.94 101 SER A O 1
ATOM 728 N N . ASP A 1 102 ? 7.155 2.480 0.473 1.00 78.38 102 ASP A N 1
ATOM 729 C CA . ASP A 1 102 ? 6.112 2.634 -0.539 1.00 78.38 102 ASP A CA 1
ATOM 730 C C . ASP A 1 102 ? 4.922 3.400 0.040 1.00 78.38 102 ASP A C 1
ATOM 732 O O . ASP A 1 102 ? 4.312 4.223 -0.634 1.00 78.38 102 ASP A O 1
ATOM 736 N N . LEU A 1 103 ? 4.612 3.181 1.322 1.00 79.19 103 LEU A N 1
ATOM 737 C CA . LEU A 1 103 ? 3.578 3.943 2.022 1.00 79.19 103 LEU A CA 1
ATOM 738 C C . LEU A 1 103 ? 3.931 5.433 2.104 1.00 79.19 103 LEU A C 1
ATOM 740 O O . LEU A 1 103 ? 3.069 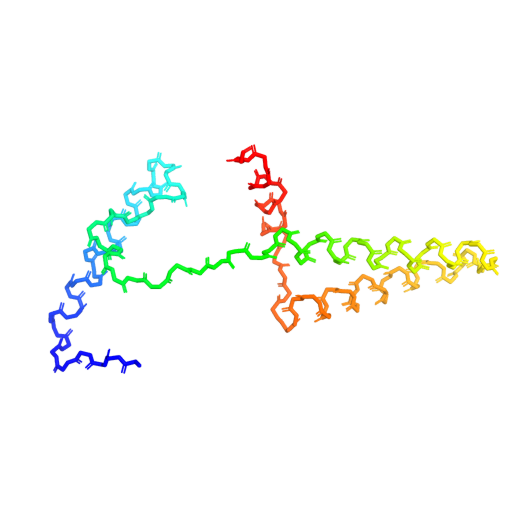6.282 1.873 1.00 79.19 103 LEU A O 1
ATOM 744 N N . LEU A 1 104 ? 5.191 5.760 2.408 1.00 79.81 104 LEU A N 1
ATOM 745 C CA . LEU A 1 104 ? 5.659 7.147 2.436 1.00 79.81 104 LEU A CA 1
ATOM 746 C C . LEU A 1 104 ? 5.631 7.777 1.043 1.00 79.81 104 LEU A C 1
ATOM 748 O O . LEU A 1 104 ? 5.248 8.940 0.915 1.00 79.81 104 LEU A O 1
ATOM 752 N N . ASP A 1 105 ? 5.985 7.016 0.012 1.00 78.50 105 ASP A N 1
ATOM 753 C CA . ASP A 1 105 ? 5.955 7.482 -1.371 1.00 78.50 105 ASP A CA 1
ATOM 754 C C . ASP A 1 105 ? 4.526 7.671 -1.885 1.00 78.50 105 ASP A C 1
ATOM 756 O O . ASP A 1 105 ? 4.270 8.634 -2.599 1.00 78.50 105 ASP A O 1
ATOM 760 N N . ILE A 1 106 ? 3.562 6.852 -1.454 1.00 79.81 106 ILE A N 1
ATOM 761 C CA . ILE A 1 106 ? 2.134 7.059 -1.744 1.00 79.81 106 ILE A CA 1
ATOM 762 C C . ILE A 1 106 ? 1.633 8.356 -1.099 1.00 79.81 106 ILE A C 1
ATOM 764 O O . ILE A 1 106 ? 0.960 9.154 -1.754 1.00 79.81 106 ILE A O 1
ATOM 768 N N . VAL A 1 107 ? 1.969 8.585 0.175 1.00 78.06 107 VAL A N 1
ATOM 769 C CA . VAL A 1 107 ? 1.577 9.807 0.896 1.00 78.06 107 VAL A CA 1
ATOM 770 C C . VAL A 1 107 ? 2.205 11.044 0.249 1.00 78.06 107 VAL A C 1
ATOM 772 O O . VAL A 1 107 ? 1.523 12.047 0.066 1.00 78.06 107 VAL A O 1
ATOM 775 N N . ARG A 1 108 ? 3.480 10.968 -0.149 1.00 76.25 108 ARG A N 1
ATOM 776 C CA . ARG A 1 108 ? 4.188 12.062 -0.836 1.00 76.25 108 ARG A CA 1
ATOM 777 C C . ARG A 1 108 ? 3.739 12.253 -2.285 1.00 76.25 108 ARG A C 1
ATOM 779 O O . ARG A 1 108 ? 3.718 13.375 -2.775 1.00 76.25 108 ARG A O 1
ATOM 786 N N . GLY A 1 109 ? 3.389 11.177 -2.980 1.00 67.81 109 GLY A N 1
ATOM 787 C CA . GLY A 1 109 ? 2.927 11.193 -4.367 1.00 67.81 109 GLY A CA 1
ATOM 788 C C . GLY A 1 109 ? 1.530 11.792 -4.523 1.00 67.81 109 GLY A C 1
ATOM 789 O O . GLY A 1 109 ? 1.241 12.397 -5.554 1.00 67.81 109 GLY A O 1
ATOM 790 N N . ALA A 1 110 ? 0.687 11.700 -3.490 1.00 58.34 110 ALA A N 1
ATOM 791 C CA . ALA A 1 110 ? -0.610 12.375 -3.450 1.00 58.34 110 ALA A CA 1
ATOM 792 C C . ALA A 1 110 ? -0.498 13.915 -3.469 1.00 58.34 110 ALA A C 1
ATOM 794 O O . ALA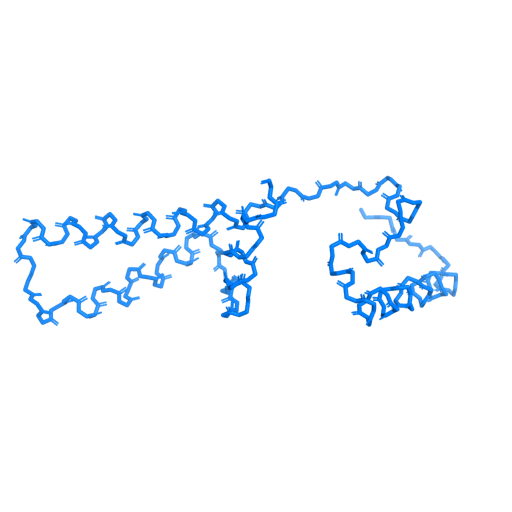 A 1 110 ? -1.439 14.572 -3.903 1.00 58.34 110 ALA A O 1
ATOM 795 N N . ASP A 1 111 ? 0.648 14.470 -3.058 1.00 52.09 111 ASP A N 1
ATOM 796 C CA . ASP A 1 111 ? 0.912 15.916 -2.960 1.00 52.09 111 ASP A CA 1
ATOM 797 C C . ASP A 1 111 ? 1.462 16.527 -4.271 1.00 52.09 111 ASP A C 1
ATOM 799 O O . ASP A 1 111 ? 1.656 17.734 -4.376 1.00 52.09 111 ASP A O 1
ATOM 803 N N . ARG A 1 112 ? 1.738 15.700 -5.295 1.00 55.00 112 ARG A N 1
ATOM 804 C CA . ARG A 1 112 ? 2.301 16.119 -6.600 1.00 55.00 112 ARG A CA 1
ATOM 805 C C . ARG A 1 112 ? 1.266 16.275 -7.724 1.00 55.00 112 ARG A C 1
ATOM 807 O O . ARG A 1 112 ? 1.656 16.327 -8.890 1.00 55.00 112 ARG A O 1
ATOM 814 N N . ARG A 1 113 ? -0.029 16.323 -7.403 1.00 43.91 113 ARG A N 1
ATOM 815 C CA . ARG A 1 113 ? -1.098 16.581 -8.382 1.00 43.91 113 ARG A CA 1
ATOM 816 C C . ARG A 1 113 ? -1.619 18.004 -8.301 1.00 43.91 113 ARG A C 1
ATOM 818 O O . ARG A 1 113 ? -1.843 18.474 -7.169 1.00 43.91 113 ARG A O 1
#

Foldseek 3Di:
DDDDPDVVVVVVVVVVLVVQQVVCVVVVVPPPSDDVVVCVPPDDDDDCVLVLVVQLVCQLCVQLVVCVVVVPDPVCSVVVSVVSSVVSQCVSPNPPRDDPVVVVVSVVVVVVD

Sequence (113 aa):
MRQDRDSDAAYRDLAAMLLTIAERYTEGRIGELLDEADLAGAEPVVDRAGLRFAAAGALVLGVLGAASWSGVPAEVMGPLLGVTVTTALVVTYGIGIPSPSDLLDIVRGADRR